Protein AF-A0A7W7I5Y5-F1 (afdb_monomer)

Foldseek 3Di:
DCVLVVVVVVVVVVQVVCCVVPVDRDVVSLVVLCVVLLVVQVVVCVVVVNVQLSVQLQVQLVVQLVVLVVVCVVCVVPHDNSNSSVSSSVRNVQSNVNDVSSVCVSCVVVVVVVVVVVVVVVVPD

Solvent-accessible surface area (backbone atoms only — not comparable to full-atom values): 6610 Å² total; per-residue (Å²): 129,60,67,66,55,54,53,46,51,55,50,49,53,53,48,50,56,45,36,76,72,64,77,53,65,57,65,68,58,55,51,50,49,45,53,53,50,50,50,52,42,46,52,50,17,62,76,68,73,37,64,64,42,38,50,38,8,52,51,31,12,50,52,38,19,49,54,40,42,52,47,26,70,78,37,60,91,80,39,56,78,48,55,20,54,50,35,18,49,48,15,39,57,29,16,61,72,32,68,70,47,37,53,48,66,67,46,47,62,58,55,52,50,51,53,53,52,52,57,56,57,71,74,72,117

Secondary structure (DSSP, 8-state):
-HHHHHHHHHHHHHHHHHHHHHS---HHHHHHHHHHHHHHHHHHHHHHT-HHHHHHHHHHHHHHHHHHHHHHHH-TTT--HHHHHHHHHHHHHHGGG-HHHHHHHHHHHHHHHHHHHHHHHHT--

Mean predicted aligned error: 9.69 Å

Sequence (125 aa):
MLLPLATYAAAGIWLAAIDLHVQRLPSKAIAAAAAGWGSLIAAAAVASGQPGLAATAGVSAVVLGLAQLALALLAPRQLGMGDVRLAALCGLLLGTHGWATVALGAALPWLLGGCVREFVLSHRV

pLDDT: mean 80.07, std 10.78, range [46.69, 94.0]

Organism: NCBI:txid1868

Radius of gyration: 15.95 Å; Cα contacts (8 Å, |Δi|>4): 107; chains: 1; bounding box: 32×29×53 Å

Structure (mmCIF, N/CA/C/O backbone):
data_AF-A0A7W7I5Y5-F1
#
_entry.id   AF-A0A7W7I5Y5-F1
#
loop_
_atom_site.group_PDB
_atom_site.id
_atom_site.type_symbol
_atom_site.label_atom_id
_atom_site.label_alt_id
_atom_site.label_comp_id
_atom_site.label_asym_id
_atom_site.label_entity_id
_atom_site.label_seq_id
_atom_site.pdbx_PDB_ins_code
_atom_site.Cartn_x
_atom_site.Cartn_y
_atom_site.Cartn_z
_atom_site.occupancy
_atom_site.B_iso_or_equiv
_atom_site.auth_seq_id
_atom_site.auth_comp_id
_atom_site.auth_asym_id
_atom_site.auth_atom_id
_atom_site.pdbx_PDB_model_num
ATOM 1 N N . MET A 1 1 ? 1.532 11.065 15.920 1.00 56.50 1 MET A N 1
ATOM 2 C CA . MET A 1 1 ? 1.234 10.368 14.646 1.00 56.50 1 MET A CA 1
ATOM 3 C C . MET A 1 1 ? 2.168 10.733 13.481 1.00 56.50 1 MET A C 1
ATOM 5 O O . MET A 1 1 ? 2.011 10.159 12.419 1.00 56.50 1 MET A O 1
ATOM 9 N N . LEU A 1 2 ? 3.177 11.609 13.647 1.00 61.62 2 LEU A N 1
ATOM 10 C CA . LEU A 1 2 ? 4.122 11.970 12.566 1.00 61.62 2 LEU A CA 1
ATOM 11 C C . LEU A 1 2 ? 5.320 11.008 12.428 1.00 61.62 2 LEU A C 1
ATOM 13 O O . LEU A 1 2 ? 5.905 10.892 11.357 1.00 61.62 2 LEU A O 1
ATOM 17 N N . LEU A 1 3 ? 5.653 10.278 13.497 1.00 62.56 3 LEU A N 1
ATOM 18 C CA . LEU A 1 3 ? 6.756 9.308 13.536 1.00 62.56 3 LEU A CA 1
ATOM 19 C C . LEU A 1 3 ? 6.654 8.179 12.476 1.00 62.56 3 LEU A C 1
ATOM 21 O O . LEU A 1 3 ? 7.660 7.882 11.829 1.00 62.56 3 LEU A O 1
ATOM 25 N N . PRO A 1 4 ? 5.471 7.574 12.230 1.00 65.62 4 PRO A N 1
ATOM 26 C CA . PRO A 1 4 ? 5.297 6.569 11.181 1.00 65.62 4 PRO A CA 1
ATOM 27 C C . PRO A 1 4 ? 5.475 7.159 9.777 1.00 65.62 4 PRO A C 1
ATOM 29 O O . PRO A 1 4 ? 6.077 6.532 8.918 1.00 65.62 4 PRO A O 1
ATOM 32 N N . LEU A 1 5 ? 5.006 8.390 9.549 1.00 68.81 5 LEU A N 1
ATOM 33 C CA . LEU A 1 5 ? 5.128 9.075 8.258 1.00 68.81 5 LEU A CA 1
ATOM 34 C C . LEU A 1 5 ? 6.579 9.447 7.934 1.00 68.81 5 LEU A C 1
ATOM 36 O O . LEU A 1 5 ? 7.025 9.272 6.803 1.00 68.81 5 LEU A O 1
ATOM 40 N N . ALA A 1 6 ? 7.330 9.925 8.926 1.00 71.62 6 ALA A N 1
ATOM 41 C CA . ALA A 1 6 ? 8.735 10.281 8.745 1.00 71.62 6 ALA A CA 1
ATOM 42 C C . ALA A 1 6 ? 9.599 9.047 8.434 1.00 71.62 6 ALA A C 1
ATOM 44 O O . ALA A 1 6 ? 10.429 9.068 7.526 1.00 71.62 6 ALA A O 1
ATOM 45 N N . THR A 1 7 ? 9.362 7.947 9.151 1.00 71.06 7 THR A N 1
ATOM 46 C CA . THR A 1 7 ? 10.058 6.674 8.909 1.00 71.06 7 THR A CA 1
ATOM 47 C C . THR A 1 7 ? 9.632 6.029 7.590 1.00 71.06 7 THR A C 1
ATOM 49 O O . THR A 1 7 ? 10.482 5.472 6.897 1.00 71.06 7 THR A O 1
ATOM 52 N N . TYR A 1 8 ? 8.366 6.181 7.185 1.00 73.50 8 TYR A N 1
ATOM 53 C CA . TYR A 1 8 ? 7.880 5.808 5.855 1.00 73.50 8 TYR A CA 1
ATOM 54 C C . TYR A 1 8 ? 8.609 6.555 4.741 1.00 73.50 8 TYR A C 1
ATOM 56 O O . TYR A 1 8 ? 9.118 5.931 3.814 1.00 73.50 8 TYR A O 1
ATOM 64 N N . ALA A 1 9 ? 8.691 7.883 4.840 1.00 76.00 9 ALA A N 1
ATOM 65 C CA . ALA A 1 9 ? 9.351 8.712 3.838 1.00 76.00 9 ALA A CA 1
ATOM 66 C C . ALA A 1 9 ? 10.842 8.365 3.720 1.00 76.00 9 ALA A C 1
ATOM 68 O O . ALA A 1 9 ? 11.343 8.176 2.613 1.00 76.00 9 ALA A O 1
ATOM 69 N N . ALA A 1 10 ? 11.535 8.198 4.850 1.00 72.19 10 ALA A N 1
ATOM 70 C CA . ALA A 1 10 ? 12.942 7.804 4.862 1.00 72.19 10 ALA A CA 1
ATOM 71 C C . ALA A 1 10 ? 13.158 6.411 4.243 1.00 72.19 10 ALA A C 1
ATOM 73 O O . ALA A 1 10 ? 14.034 6.241 3.394 1.00 72.19 10 ALA A O 1
ATOM 74 N N . ALA A 1 11 ? 12.328 5.430 4.611 1.00 72.12 11 ALA A N 1
ATOM 75 C CA . ALA A 1 11 ? 12.383 4.088 4.036 1.00 72.12 11 ALA A CA 1
ATOM 76 C C . ALA A 1 11 ? 12.049 4.093 2.537 1.00 72.12 11 ALA A C 1
ATOM 78 O O . ALA A 1 11 ? 12.705 3.396 1.770 1.00 72.12 11 ALA A O 1
ATOM 79 N N . GLY A 1 12 ? 11.075 4.903 2.115 1.00 69.19 12 GLY A N 1
ATOM 80 C CA . GLY A 1 12 ? 10.677 5.072 0.720 1.00 69.19 12 GLY A CA 1
ATOM 81 C C . GLY A 1 12 ? 11.783 5.677 -0.143 1.00 69.19 12 GLY A C 1
ATOM 82 O O . GLY A 1 12 ? 12.041 5.166 -1.227 1.00 69.19 12 GLY A O 1
ATOM 83 N N . ILE A 1 13 ? 12.493 6.697 0.353 1.00 73.94 13 ILE A N 1
ATOM 84 C CA . ILE A 1 13 ? 13.655 7.286 -0.338 1.00 73.94 13 ILE A CA 1
ATOM 85 C C . ILE A 1 13 ? 14.771 6.247 -0.491 1.00 73.94 13 ILE A C 1
ATOM 87 O O . ILE A 1 13 ? 15.359 6.112 -1.564 1.00 73.94 13 ILE A O 1
ATOM 91 N N . TRP A 1 14 ? 15.042 5.480 0.565 1.00 71.56 14 TRP A N 1
ATOM 92 C CA . TRP A 1 14 ? 16.081 4.451 0.548 1.00 71.56 14 TRP A CA 1
ATOM 93 C C . TRP A 1 14 ? 15.727 3.286 -0.392 1.00 71.56 14 TRP A C 1
ATOM 95 O O . TRP A 1 14 ? 16.566 2.820 -1.163 1.00 71.56 14 TRP A O 1
ATOM 105 N N . LEU A 1 15 ? 14.459 2.864 -0.390 1.00 60.41 15 LEU A N 1
ATOM 106 C CA . LEU A 1 15 ? 13.918 1.878 -1.325 1.00 60.41 15 LEU A CA 1
ATOM 107 C C . LEU A 1 15 ? 13.957 2.383 -2.765 1.00 60.41 15 LEU A C 1
ATOM 109 O O . LEU A 1 15 ? 14.358 1.615 -3.626 1.00 60.41 15 LEU A O 1
ATOM 113 N N . ALA A 1 16 ? 13.620 3.647 -3.027 1.00 64.12 16 ALA A N 1
ATOM 114 C CA . ALA A 1 16 ? 13.700 4.236 -4.363 1.00 64.12 16 ALA A CA 1
ATOM 115 C C . ALA A 1 16 ? 15.145 4.279 -4.885 1.00 64.12 16 ALA A C 1
ATOM 117 O O . ALA A 1 16 ? 15.389 3.972 -6.049 1.00 64.12 16 ALA A O 1
ATOM 118 N N . ALA A 1 17 ? 16.117 4.590 -4.021 1.00 63.88 17 ALA A N 1
ATOM 119 C CA . ALA A 1 17 ? 17.534 4.553 -4.381 1.00 63.88 17 ALA A CA 1
ATOM 120 C C . ALA A 1 17 ? 18.004 3.132 -4.745 1.00 63.88 17 ALA A C 1
ATOM 122 O O . ALA A 1 17 ? 18.739 2.956 -5.717 1.00 63.88 17 ALA A O 1
ATOM 123 N N . ILE A 1 18 ? 17.549 2.116 -4.004 1.00 58.56 18 ILE A N 1
ATOM 124 C CA . ILE A 1 18 ? 17.826 0.703 -4.310 1.00 58.56 18 ILE A CA 1
ATOM 125 C C . ILE A 1 18 ? 17.095 0.248 -5.566 1.00 58.56 18 ILE A C 1
ATOM 127 O O . ILE A 1 18 ? 17.662 -0.491 -6.366 1.00 58.56 18 ILE A O 1
ATOM 131 N N . ASP A 1 19 ? 15.853 0.673 -5.749 1.00 60.25 19 ASP A N 1
ATOM 132 C CA . ASP A 1 19 ? 15.034 0.291 -6.892 1.00 60.25 19 ASP A CA 1
ATOM 133 C C . ASP A 1 19 ? 15.628 0.839 -8.197 1.00 60.25 19 ASP A C 1
ATOM 135 O O . ASP A 1 19 ? 15.764 0.104 -9.177 1.00 60.25 19 ASP A O 1
ATOM 139 N N . LEU A 1 20 ? 16.138 2.077 -8.158 1.00 52.84 20 LEU A N 1
ATOM 140 C CA . LEU A 1 20 ? 16.914 2.687 -9.241 1.00 52.84 20 LEU A CA 1
ATOM 141 C C . LEU A 1 20 ? 18.239 1.959 -9.522 1.00 52.84 20 LEU A C 1
ATOM 143 O O . LEU A 1 20 ? 18.671 1.923 -10.671 1.00 52.84 20 LEU A O 1
ATOM 147 N N . HIS A 1 21 ? 18.885 1.381 -8.503 1.00 48.06 21 HIS A N 1
ATOM 148 C CA . HIS A 1 21 ? 20.178 0.699 -8.656 1.00 48.06 21 HIS A CA 1
ATOM 149 C C . HIS A 1 21 ? 20.070 -0.780 -9.045 1.00 48.06 21 HIS A C 1
ATOM 151 O O . HIS A 1 21 ? 20.957 -1.303 -9.716 1.00 48.06 21 HIS A O 1
ATOM 157 N N . VAL A 1 22 ? 19.031 -1.481 -8.586 1.00 52.41 22 VAL A N 1
ATOM 158 C CA . VAL A 1 22 ? 18.972 -2.953 -8.614 1.00 52.41 22 VAL A CA 1
ATOM 159 C C . VAL A 1 22 ? 17.766 -3.469 -9.408 1.00 52.41 22 VAL A C 1
ATOM 161 O O . VAL A 1 22 ? 17.742 -4.651 -9.754 1.00 52.41 22 VAL A O 1
ATOM 164 N N . GLN A 1 23 ? 16.772 -2.620 -9.721 1.00 46.69 23 GLN A N 1
ATOM 165 C CA . GLN A 1 23 ? 15.529 -3.000 -10.425 1.00 46.69 23 GLN A CA 1
ATOM 166 C C . GLN A 1 23 ? 14.841 -4.236 -9.803 1.00 46.69 23 GLN A C 1
ATOM 168 O O . GLN A 1 23 ? 14.185 -5.036 -10.474 1.00 46.69 23 GLN A O 1
ATOM 173 N N . ARG A 1 24 ? 15.049 -4.455 -8.500 1.00 52.72 24 ARG A N 1
ATOM 174 C CA . ARG A 1 24 ? 14.527 -5.592 -7.741 1.00 52.72 24 ARG A CA 1
ATOM 175 C C . ARG A 1 24 ? 14.138 -5.099 -6.364 1.00 52.72 24 ARG A C 1
ATOM 177 O O . ARG A 1 24 ? 14.983 -5.033 -5.477 1.00 52.72 24 ARG A O 1
ATOM 184 N N . LEU A 1 25 ? 12.853 -4.826 -6.168 1.00 52.03 25 LEU A N 1
ATOM 185 C CA . LEU A 1 25 ? 12.286 -4.573 -4.846 1.00 52.03 25 LEU A CA 1
ATOM 186 C C . LEU A 1 25 ? 12.567 -5.782 -3.923 1.00 52.03 25 LEU A C 1
ATOM 188 O O . LEU A 1 25 ? 11.999 -6.866 -4.134 1.00 52.03 25 LEU A O 1
ATOM 192 N N . PRO A 1 26 ? 13.453 -5.656 -2.912 1.00 62.34 26 PRO A N 1
ATOM 193 C CA . PRO A 1 26 ? 13.861 -6.786 -2.091 1.00 62.34 26 PRO A CA 1
ATOM 194 C C . PRO A 1 26 ? 12.686 -7.213 -1.212 1.00 62.34 26 PRO A C 1
ATOM 196 O O . PRO A 1 26 ? 12.320 -6.542 -0.249 1.00 62.34 26 PRO A O 1
ATOM 199 N N . SER A 1 27 ? 12.090 -8.366 -1.527 1.00 68.25 27 SER A N 1
ATOM 200 C CA . SER A 1 27 ? 10.861 -8.848 -0.876 1.00 68.25 27 SER A CA 1
ATOM 201 C C . SER A 1 27 ? 10.995 -8.982 0.647 1.00 68.25 27 SER A C 1
ATOM 203 O O . SER A 1 27 ? 10.014 -8.817 1.366 1.00 68.25 27 SER A O 1
ATOM 205 N N . LYS A 1 28 ? 12.218 -9.213 1.145 1.00 70.62 28 LYS A N 1
ATOM 206 C CA . LYS A 1 28 ? 12.531 -9.253 2.580 1.00 70.62 28 LYS A CA 1
ATOM 207 C C . LYS A 1 28 ? 12.331 -7.897 3.267 1.00 70.62 28 LYS A C 1
ATOM 209 O O . LYS A 1 28 ? 11.837 -7.870 4.386 1.00 70.62 28 LYS A O 1
ATOM 214 N N . ALA A 1 29 ? 12.667 -6.789 2.603 1.00 72.19 29 ALA A N 1
ATOM 215 C CA . ALA A 1 29 ? 12.488 -5.448 3.159 1.00 72.19 29 ALA A CA 1
ATOM 216 C C . ALA A 1 29 ? 11.003 -5.076 3.245 1.00 72.19 29 ALA A C 1
ATOM 218 O O . ALA A 1 29 ? 10.561 -4.561 4.265 1.00 72.19 29 ALA A O 1
ATOM 219 N N . ILE A 1 30 ? 10.216 -5.417 2.216 1.00 74.94 30 ILE A N 1
ATOM 220 C CA . ILE A 1 30 ? 8.762 -5.201 2.231 1.00 74.94 30 ILE A CA 1
ATOM 221 C C . ILE A 1 30 ? 8.104 -6.033 3.334 1.00 74.94 30 ILE A C 1
ATOM 223 O O . ILE A 1 30 ? 7.258 -5.526 4.062 1.00 74.94 30 ILE A O 1
ATOM 227 N N . ALA A 1 31 ? 8.516 -7.295 3.493 1.00 72.94 31 ALA A N 1
ATOM 228 C CA . ALA A 1 31 ? 8.012 -8.153 4.561 1.00 72.94 31 ALA A CA 1
ATOM 229 C C . ALA A 1 31 ? 8.379 -7.612 5.954 1.00 72.94 31 ALA A C 1
ATOM 231 O O . ALA A 1 31 ? 7.525 -7.575 6.838 1.00 72.94 31 ALA A O 1
ATOM 232 N N . ALA A 1 32 ? 9.617 -7.141 6.142 1.00 76.81 32 ALA A N 1
ATOM 233 C CA . ALA A 1 32 ? 10.053 -6.525 7.393 1.00 76.81 32 ALA A CA 1
ATOM 234 C C . ALA A 1 32 ? 9.276 -5.233 7.703 1.00 76.81 32 ALA A C 1
ATOM 236 O O . ALA A 1 32 ? 8.831 -5.043 8.834 1.00 76.81 32 ALA A O 1
ATOM 237 N N . ALA A 1 33 ? 9.051 -4.378 6.700 1.00 80.19 33 ALA A N 1
ATOM 238 C CA . ALA A 1 33 ? 8.250 -3.165 6.845 1.00 80.19 33 ALA A CA 1
ATOM 239 C C . ALA A 1 33 ? 6.782 -3.485 7.170 1.00 80.19 33 ALA A C 1
ATOM 241 O O . ALA A 1 33 ? 6.216 -2.891 8.084 1.00 80.19 33 ALA A O 1
ATOM 242 N N . ALA A 1 34 ? 6.186 -4.468 6.489 1.00 78.31 34 ALA A N 1
ATOM 243 C CA . ALA A 1 34 ? 4.822 -4.917 6.760 1.00 78.31 34 ALA A CA 1
ATOM 244 C C . ALA A 1 34 ? 4.676 -5.450 8.192 1.00 78.31 34 ALA A C 1
ATOM 246 O O . ALA A 1 34 ? 3.713 -5.109 8.877 1.00 78.31 34 ALA A O 1
ATOM 247 N N . ALA A 1 35 ? 5.647 -6.235 8.671 1.00 79.81 35 ALA A N 1
ATOM 248 C CA . ALA A 1 35 ? 5.660 -6.728 10.045 1.00 79.81 35 ALA A CA 1
ATOM 249 C C . ALA A 1 35 ? 5.817 -5.585 11.065 1.00 79.81 35 ALA A C 1
ATOM 251 O O . ALA A 1 35 ? 5.075 -5.526 12.048 1.00 79.81 35 ALA A O 1
ATOM 252 N N . GLY A 1 36 ? 6.742 -4.651 10.824 1.00 84.50 36 GLY A N 1
ATOM 253 C CA . GLY A 1 36 ? 6.981 -3.504 11.702 1.00 84.50 36 GLY A CA 1
ATOM 254 C C . GLY A 1 36 ? 5.786 -2.551 11.782 1.00 84.50 36 GLY A C 1
ATOM 255 O O . GLY A 1 36 ? 5.355 -2.175 12.869 1.00 84.50 36 GLY A O 1
ATOM 256 N N . TRP A 1 37 ? 5.192 -2.184 10.649 1.00 83.62 37 TRP A N 1
ATOM 257 C CA . TRP A 1 37 ? 4.031 -1.290 10.646 1.00 83.62 37 TRP A CA 1
ATOM 258 C C . TRP A 1 37 ? 2.760 -1.997 11.090 1.00 83.62 37 TRP A C 1
ATOM 260 O O . TRP A 1 37 ? 1.992 -1.413 11.846 1.00 83.62 37 TRP A O 1
ATOM 270 N N . GLY A 1 38 ? 2.560 -3.258 10.705 1.00 82.00 38 GLY A N 1
ATOM 271 C CA . GLY A 1 38 ? 1.430 -4.055 11.176 1.00 82.00 38 GLY A CA 1
ATOM 272 C C . GLY A 1 38 ? 1.421 -4.195 12.698 1.00 82.00 38 GLY A C 1
ATOM 273 O O . GLY A 1 38 ? 0.384 -3.989 13.324 1.00 82.00 38 GLY A O 1
ATOM 274 N N . SER A 1 39 ? 2.581 -4.456 13.310 1.00 84.38 39 SER A N 1
ATOM 275 C CA . SER A 1 39 ? 2.710 -4.526 14.772 1.00 84.38 39 SER A CA 1
ATOM 276 C C . SER A 1 39 ? 2.475 -3.176 15.453 1.00 84.38 39 SER A C 1
ATOM 278 O O . SER A 1 39 ? 1.742 -3.119 16.439 1.00 84.38 39 SER A O 1
ATOM 280 N N . LEU A 1 40 ? 3.004 -2.078 14.905 1.00 84.88 40 LEU A N 1
ATOM 281 C CA . LEU A 1 40 ? 2.733 -0.728 15.415 1.00 84.88 40 LEU A CA 1
ATOM 282 C C . LEU A 1 40 ? 1.249 -0.349 15.318 1.00 84.88 40 LEU A C 1
ATOM 284 O O . LEU A 1 40 ? 0.702 0.230 16.254 1.00 84.88 40 LEU A O 1
ATOM 288 N N . ILE A 1 41 ? 0.585 -0.688 14.212 1.00 85.56 41 ILE A N 1
ATOM 289 C CA . ILE A 1 41 ? -0.840 -0.409 13.998 1.00 85.56 41 ILE A CA 1
ATOM 290 C C . ILE A 1 41 ? -1.701 -1.257 14.933 1.00 85.56 41 ILE A C 1
ATOM 292 O O . ILE A 1 41 ? -2.651 -0.741 15.520 1.00 85.56 41 ILE A O 1
ATOM 296 N N . ALA A 1 42 ? -1.348 -2.529 15.132 1.00 83.56 42 ALA A N 1
ATOM 297 C CA . ALA A 1 42 ? -2.018 -3.390 16.100 1.00 83.56 42 ALA A CA 1
ATOM 298 C C . ALA A 1 42 ? -1.865 -2.845 17.529 1.00 83.56 42 ALA A C 1
ATOM 300 O O . ALA A 1 42 ? -2.856 -2.716 18.247 1.00 83.56 42 ALA A O 1
ATOM 301 N N . ALA A 1 43 ? -0.651 -2.442 17.919 1.00 84.44 43 ALA A N 1
ATOM 302 C CA . ALA A 1 43 ? -0.400 -1.817 19.214 1.00 84.44 43 ALA A CA 1
ATOM 303 C C . ALA A 1 43 ? -1.203 -0.516 19.384 1.00 84.44 43 ALA A C 1
ATOM 305 O O . ALA A 1 43 ? -1.817 -0.301 20.428 1.00 84.44 43 ALA A O 1
ATOM 306 N N . ALA A 1 44 ? -1.269 0.321 18.345 1.00 83.38 44 ALA A N 1
ATOM 307 C CA . ALA A 1 44 ? -2.061 1.546 18.354 1.00 83.38 44 ALA A CA 1
ATOM 308 C C . ALA A 1 44 ? -3.571 1.271 18.466 1.00 83.38 44 ALA A C 1
ATOM 310 O O . ALA A 1 44 ? -4.264 1.981 19.195 1.00 83.38 44 ALA A O 1
ATOM 311 N N . ALA A 1 45 ? -4.088 0.238 17.797 1.00 85.44 45 ALA A N 1
ATOM 312 C CA . ALA A 1 45 ? -5.496 -0.152 17.873 1.00 85.44 45 ALA A CA 1
ATOM 313 C C . ALA A 1 45 ? -5.880 -0.635 19.282 1.00 85.44 45 ALA A C 1
ATOM 315 O O . ALA A 1 45 ? -6.936 -0.260 19.790 1.00 85.44 45 ALA A O 1
ATOM 316 N N . VAL A 1 46 ? -4.998 -1.398 19.939 1.00 86.31 46 VAL A N 1
ATOM 317 C CA . VAL A 1 46 ? -5.181 -1.830 21.336 1.00 86.31 46 VAL A CA 1
ATOM 318 C C . VAL A 1 46 ? -5.126 -0.632 22.284 1.00 86.31 46 VAL A C 1
ATOM 320 O O . VAL A 1 46 ? -6.021 -0.466 23.107 1.00 86.31 46 VAL A O 1
ATOM 323 N N . ALA A 1 47 ? -4.127 0.243 22.136 1.00 87.50 47 ALA A N 1
ATOM 324 C CA . ALA A 1 47 ? -3.957 1.415 22.999 1.00 87.50 47 ALA A CA 1
ATOM 325 C C . ALA A 1 47 ? -5.099 2.441 22.872 1.00 87.50 47 ALA A C 1
ATOM 327 O O . ALA A 1 47 ? -5.420 3.129 23.836 1.00 87.50 47 ALA A O 1
ATOM 328 N N . SER A 1 48 ? -5.712 2.549 21.691 1.00 83.44 48 SER A N 1
ATOM 329 C CA . SER A 1 48 ? -6.829 3.466 21.420 1.00 83.44 48 SER A CA 1
ATOM 330 C C . SER A 1 48 ? -8.213 2.846 21.638 1.00 83.44 48 SER A C 1
ATOM 332 O O . SER A 1 48 ? -9.211 3.555 21.509 1.00 83.44 48 SER A O 1
ATOM 334 N N . GLY A 1 49 ? -8.293 1.542 21.933 1.00 83.38 49 GLY A N 1
ATOM 335 C CA . GLY A 1 49 ? -9.558 0.814 22.078 1.00 83.38 49 GLY A CA 1
ATOM 336 C C . GLY A 1 49 ? -10.381 0.718 20.786 1.00 83.38 49 GLY A C 1
ATOM 337 O O . GLY A 1 49 ? -11.580 0.455 20.844 1.00 83.38 49 GLY A O 1
ATOM 338 N N . GLN A 1 50 ? -9.769 0.948 19.620 1.00 81.81 50 GLN A N 1
ATOM 339 C CA . GLN A 1 50 ? -10.450 1.021 18.324 1.00 81.81 50 GLN A CA 1
ATOM 340 C C . GLN A 1 50 ? -9.993 -0.115 17.397 1.00 81.81 50 GLN A C 1
ATOM 342 O O . GLN A 1 50 ? -9.146 0.092 16.521 1.00 81.81 50 GLN A O 1
ATOM 347 N N . PRO A 1 51 ? -10.575 -1.324 17.517 1.00 78.50 51 PRO A N 1
ATOM 348 C CA . PRO A 1 51 ? -10.199 -2.459 16.669 1.00 78.50 51 PRO A CA 1
ATOM 349 C C . PRO A 1 51 ? -10.478 -2.202 15.178 1.00 78.50 51 PRO A C 1
ATOM 351 O O . PRO A 1 51 ? -9.796 -2.750 14.311 1.00 78.50 51 PRO A O 1
ATOM 354 N N . GLY A 1 52 ? -11.431 -1.313 14.869 1.00 84.00 52 GLY A N 1
ATOM 355 C CA . GLY A 1 52 ? -11.764 -0.908 13.502 1.00 84.00 52 GLY A CA 1
ATOM 356 C C . GLY A 1 52 ? -10.594 -0.287 12.730 1.00 84.00 52 GLY A C 1
ATOM 357 O O . GLY A 1 52 ? -10.551 -0.403 11.506 1.00 84.00 52 GLY A O 1
ATOM 358 N N . LEU A 1 53 ? -9.612 0.305 13.416 1.00 83.88 53 LEU A N 1
ATOM 359 C CA . LEU A 1 53 ? -8.434 0.903 12.781 1.00 83.88 53 LEU A CA 1
ATOM 360 C C . LEU A 1 53 ? -7.520 -0.172 12.178 1.00 83.88 53 LEU A C 1
ATOM 362 O O . LEU A 1 53 ? -7.152 -0.085 11.007 1.00 83.88 53 LEU A O 1
ATOM 366 N N . ALA A 1 54 ? -7.214 -1.223 12.944 1.00 84.69 54 ALA A N 1
ATOM 367 C CA . ALA A 1 54 ? -6.426 -2.355 12.455 1.00 84.69 54 ALA A CA 1
ATOM 368 C C . ALA A 1 54 ? -7.172 -3.132 11.359 1.00 84.69 54 ALA A C 1
ATOM 370 O O . ALA A 1 54 ? -6.563 -3.536 10.367 1.00 84.69 54 ALA A O 1
ATOM 371 N N . ALA A 1 55 ? -8.495 -3.283 11.496 1.00 88.25 55 ALA A N 1
ATOM 372 C CA . ALA A 1 55 ? -9.325 -3.906 10.470 1.00 88.25 55 ALA A CA 1
ATOM 373 C C . ALA A 1 55 ? -9.294 -3.107 9.156 1.00 88.25 55 ALA A C 1
ATOM 375 O O . ALA A 1 55 ? -9.022 -3.674 8.101 1.00 88.25 55 ALA A O 1
ATOM 376 N N . THR A 1 56 ? -9.496 -1.788 9.212 1.00 89.69 56 THR A N 1
ATOM 377 C CA . THR A 1 56 ? -9.487 -0.933 8.013 1.00 89.69 56 THR A CA 1
ATOM 378 C C . THR A 1 56 ? -8.108 -0.924 7.356 1.00 89.69 56 THR A C 1
ATOM 380 O O . THR A 1 56 ? -8.025 -1.067 6.138 1.00 89.69 56 THR A O 1
ATOM 383 N N . ALA A 1 57 ? -7.026 -0.855 8.137 1.00 87.56 57 ALA A N 1
ATOM 384 C CA . ALA A 1 57 ? -5.653 -0.987 7.643 1.00 87.56 57 ALA A CA 1
ATOM 385 C C . ALA A 1 57 ? -5.423 -2.316 6.903 1.00 87.56 57 ALA A C 1
ATOM 387 O O . ALA A 1 57 ? -4.939 -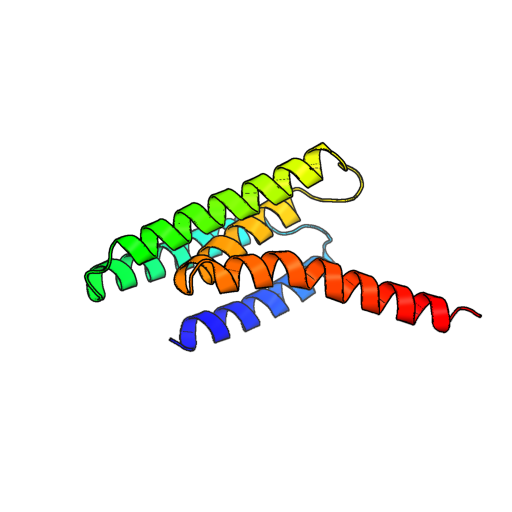2.325 5.770 1.00 87.56 57 ALA A O 1
ATOM 388 N N . GLY A 1 58 ? -5.830 -3.435 7.508 1.00 89.00 58 GLY A N 1
ATOM 389 C CA . GLY A 1 58 ? -5.700 -4.761 6.904 1.00 89.00 58 GLY A CA 1
ATOM 390 C C . GLY A 1 58 ? -6.517 -4.914 5.619 1.00 89.00 58 GLY A C 1
ATOM 391 O O . GLY A 1 58 ? -5.988 -5.356 4.600 1.00 89.00 58 GLY A O 1
ATOM 392 N N . VAL A 1 59 ? -7.785 -4.494 5.630 1.00 92.88 59 VAL A N 1
ATOM 393 C CA . VAL A 1 59 ? -8.658 -4.565 4.446 1.00 92.88 59 VAL A CA 1
ATOM 394 C C . VAL A 1 59 ? -8.117 -3.680 3.322 1.00 92.88 59 VAL A C 1
ATOM 396 O O . VAL A 1 59 ? -8.064 -4.116 2.175 1.00 92.88 59 VAL A O 1
ATOM 399 N N . SER A 1 60 ? -7.645 -2.474 3.636 1.00 91.88 60 SER A N 1
ATOM 400 C CA . SER A 1 60 ? -7.061 -1.556 2.648 1.00 91.88 60 SER A CA 1
ATOM 401 C C . SER A 1 60 ? -5.806 -2.138 1.992 1.00 91.88 60 SER A C 1
ATOM 403 O O . SER A 1 60 ? -5.637 -2.022 0.777 1.00 91.88 60 SER A O 1
ATOM 405 N N . ALA A 1 61 ? -4.950 -2.808 2.773 1.00 89.88 61 ALA A N 1
ATOM 406 C CA . ALA A 1 61 ? -3.778 -3.516 2.260 1.00 89.88 61 ALA A CA 1
ATOM 407 C C . ALA A 1 61 ? -4.166 -4.619 1.266 1.00 89.88 61 ALA A C 1
ATOM 409 O O . ALA A 1 61 ? -3.584 -4.718 0.185 1.00 89.88 61 ALA A O 1
A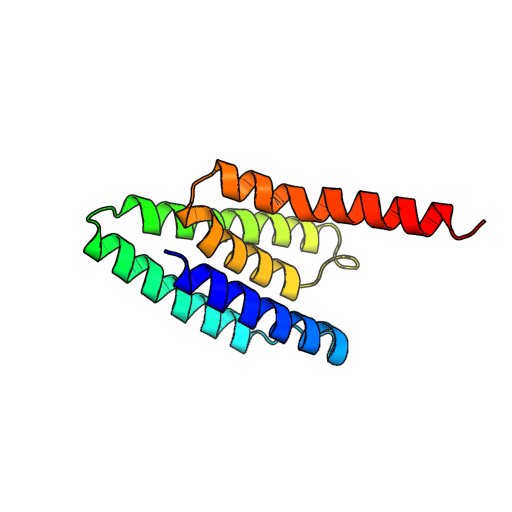TOM 410 N N . VAL A 1 62 ? -5.180 -5.419 1.605 1.00 92.56 62 VAL A N 1
ATOM 411 C CA . VAL A 1 62 ? -5.679 -6.486 0.727 1.00 92.56 62 VAL A CA 1
ATOM 412 C C . VAL A 1 62 ? -6.291 -5.907 -0.545 1.00 92.56 62 VAL A C 1
ATOM 414 O O . VAL A 1 62 ? -5.956 -6.366 -1.634 1.00 92.56 62 VAL A O 1
ATOM 417 N N . VAL A 1 63 ? -7.140 -4.883 -0.435 1.00 94.00 63 VAL A N 1
ATOM 418 C CA . VAL A 1 63 ? -7.810 -4.264 -1.588 1.00 94.00 63 VAL A CA 1
ATOM 419 C C . VAL A 1 63 ? -6.795 -3.690 -2.576 1.00 94.00 63 VAL A C 1
ATOM 421 O O . VAL A 1 63 ? -6.859 -4.012 -3.762 1.00 94.00 63 VAL A O 1
ATOM 424 N N . LEU A 1 64 ? -5.826 -2.894 -2.109 1.00 89.75 64 LEU A N 1
ATOM 425 C CA . LEU A 1 64 ? -4.814 -2.315 -2.998 1.00 89.75 64 LEU A CA 1
ATOM 426 C C . LEU A 1 64 ? -3.846 -3.365 -3.548 1.00 89.75 64 LEU A C 1
ATOM 428 O O . LEU A 1 64 ? -3.485 -3.299 -4.723 1.00 89.75 64 LEU A O 1
ATOM 432 N N . GLY A 1 65 ? -3.470 -4.359 -2.741 1.00 88.62 65 GLY A N 1
ATOM 433 C CA . GLY A 1 65 ? -2.660 -5.482 -3.203 1.00 88.62 65 GLY A CA 1
ATOM 434 C C . GLY A 1 65 ? -3.354 -6.277 -4.311 1.00 88.62 65 GLY A C 1
ATOM 435 O O . GLY A 1 65 ? -2.756 -6.525 -5.353 1.00 88.62 65 GLY A O 1
ATOM 436 N N . LEU A 1 66 ? -4.629 -6.634 -4.132 1.00 90.50 66 LEU A N 1
ATOM 437 C CA . LEU A 1 66 ? -5.396 -7.385 -5.130 1.00 90.50 66 LEU A CA 1
ATOM 438 C C . LEU A 1 66 ? -5.664 -6.573 -6.397 1.00 90.50 66 LEU A C 1
ATOM 440 O O . LEU A 1 66 ? -5.551 -7.121 -7.491 1.00 90.50 66 LEU A O 1
ATOM 444 N N . ALA A 1 67 ? -5.969 -5.280 -6.273 1.00 89.94 67 ALA A N 1
ATOM 445 C CA . ALA A 1 67 ? -6.139 -4.405 -7.430 1.00 89.94 67 ALA A CA 1
ATOM 446 C C . ALA A 1 67 ? -4.858 -4.357 -8.277 1.00 89.94 67 ALA A C 1
ATOM 448 O O . ALA A 1 67 ? -4.899 -4.530 -9.495 1.00 89.94 67 ALA A O 1
ATOM 449 N N . GLN A 1 68 ? -3.706 -4.204 -7.621 1.00 87.06 68 GLN A N 1
ATOM 450 C CA . GLN A 1 68 ? -2.421 -4.157 -8.303 1.00 87.06 68 GLN A CA 1
ATOM 451 C C . GLN A 1 68 ? -2.004 -5.531 -8.854 1.00 87.06 68 GLN A C 1
ATOM 453 O O . GLN A 1 68 ? -1.417 -5.617 -9.930 1.00 87.06 68 GLN A O 1
ATOM 458 N N . LEU A 1 69 ? -2.358 -6.623 -8.167 1.00 87.69 69 LEU A N 1
ATOM 459 C CA . LEU A 1 69 ? -2.167 -7.983 -8.672 1.00 87.69 69 LEU A CA 1
ATOM 460 C C . LEU A 1 69 ? -3.000 -8.232 -9.932 1.00 87.69 69 LEU A C 1
ATOM 462 O O . LEU A 1 69 ? -2.482 -8.784 -10.897 1.00 87.69 69 LEU A O 1
ATOM 466 N N . ALA A 1 70 ? -4.263 -7.804 -9.950 1.00 90.81 70 ALA A N 1
ATOM 467 C CA . ALA A 1 70 ? -5.116 -7.918 -11.127 1.00 90.81 70 ALA A CA 1
ATOM 468 C C . ALA A 1 70 ? -4.503 -7.175 -12.323 1.00 90.81 70 ALA A C 1
ATOM 470 O O . ALA A 1 70 ? -4.425 -7.733 -13.416 1.00 90.81 70 ALA A O 1
ATOM 471 N N . LEU A 1 71 ? -3.978 -5.965 -12.106 1.00 86.81 71 LEU A N 1
ATOM 472 C CA . LEU A 1 71 ? -3.258 -5.218 -13.139 1.00 86.81 71 LEU A CA 1
ATOM 473 C C . LEU A 1 71 ? -1.981 -5.931 -13.597 1.00 86.81 71 LEU A C 1
ATOM 475 O O . LEU A 1 71 ? -1.735 -6.011 -14.798 1.00 86.81 71 LEU A O 1
ATOM 479 N N . ALA A 1 72 ? -1.207 -6.507 -12.676 1.00 85.25 72 ALA A N 1
ATOM 480 C CA . ALA A 1 72 ? -0.021 -7.290 -13.018 1.00 85.25 72 ALA A CA 1
ATOM 481 C C . ALA A 1 72 ? -0.359 -8.550 -13.835 1.00 85.25 72 ALA A C 1
ATOM 483 O O . ALA A 1 72 ? 0.410 -8.938 -14.709 1.00 85.25 72 ALA A O 1
ATOM 484 N N . LEU A 1 73 ? -1.513 -9.178 -13.596 1.00 86.69 73 LEU A N 1
ATOM 485 C CA . LEU A 1 73 ? -1.971 -10.333 -14.374 1.00 86.69 73 LEU A CA 1
ATOM 486 C C . LEU A 1 73 ? -2.504 -9.937 -15.757 1.00 86.69 73 LEU A C 1
ATOM 488 O O . LEU A 1 73 ? -2.276 -10.657 -16.727 1.00 86.69 73 LEU A O 1
ATOM 492 N N . LEU A 1 74 ? -3.188 -8.795 -15.861 1.00 89.56 74 LEU A N 1
ATOM 493 C CA . LEU A 1 74 ? -3.715 -8.277 -17.128 1.00 89.56 74 LEU A CA 1
ATOM 494 C C . LEU A 1 74 ? -2.618 -7.667 -18.015 1.00 89.56 74 LEU A C 1
ATOM 496 O O . LEU A 1 74 ? -2.698 -7.739 -19.240 1.00 89.56 74 LEU A O 1
ATOM 500 N N . ALA A 1 75 ? -1.585 -7.080 -17.409 1.00 84.81 75 ALA A N 1
ATOM 501 C CA . ALA A 1 75 ? -0.487 -6.401 -18.090 1.00 84.81 75 ALA A CA 1
ATOM 502 C C . ALA A 1 75 ? 0.890 -6.833 -17.535 1.00 84.81 75 ALA A C 1
ATOM 504 O O . ALA A 1 75 ? 1.651 -6.002 -17.031 1.00 84.81 75 ALA A O 1
ATOM 505 N N . PRO A 1 76 ? 1.281 -8.113 -17.689 1.00 76.38 76 PRO A N 1
ATOM 506 C CA . PRO A 1 76 ? 2.467 -8.691 -17.041 1.00 76.38 76 PRO A CA 1
ATOM 507 C C . PRO A 1 76 ? 3.802 -8.099 -17.506 1.00 76.38 76 PRO A C 1
ATOM 509 O O . PRO A 1 76 ? 4.821 -8.263 -16.844 1.00 76.38 76 PRO A O 1
ATOM 512 N N . ARG A 1 77 ? 3.819 -7.403 -18.649 1.00 76.69 77 ARG A N 1
ATOM 513 C CA . ARG A 1 77 ? 5.005 -6.687 -19.148 1.00 76.69 77 ARG A CA 1
ATOM 514 C C . ARG A 1 77 ? 5.160 -5.281 -18.566 1.00 76.69 77 ARG A C 1
ATOM 516 O O . ARG A 1 77 ? 6.205 -4.676 -18.769 1.00 76.69 77 ARG A O 1
ATOM 523 N N . GLN A 1 78 ? 4.120 -4.753 -17.922 1.00 76.06 78 GLN A N 1
ATOM 524 C CA . GLN A 1 78 ? 4.071 -3.372 -17.439 1.00 76.06 78 GLN A CA 1
ATOM 525 C C . GLN A 1 78 ? 4.232 -3.268 -15.923 1.00 76.06 78 GLN A C 1
ATOM 527 O O . GLN A 1 78 ? 4.642 -2.216 -15.446 1.00 76.06 78 GLN A O 1
ATOM 532 N N . LEU A 1 79 ? 3.910 -4.330 -15.176 1.00 78.00 79 LEU A N 1
ATOM 533 C CA . LEU A 1 79 ? 3.837 -4.276 -13.720 1.00 78.00 79 LEU A CA 1
ATOM 534 C C . LEU A 1 79 ? 4.516 -5.481 -13.069 1.00 78.00 79 LEU A C 1
ATOM 536 O O . LEU A 1 79 ? 4.237 -6.635 -13.408 1.00 78.00 79 LEU A O 1
ATOM 540 N N . GLY A 1 80 ? 5.415 -5.212 -12.128 1.00 80.19 80 GLY A N 1
ATOM 541 C CA . GLY A 1 80 ? 6.157 -6.237 -11.410 1.00 80.19 80 GLY A CA 1
ATOM 542 C C . GLY A 1 80 ? 5.440 -6.693 -10.141 1.00 80.19 80 GLY A C 1
ATOM 543 O O . GLY A 1 80 ? 4.679 -5.965 -9.510 1.00 80.19 80 GLY A O 1
ATOM 544 N N . MET A 1 81 ? 5.773 -7.894 -9.660 1.00 80.12 81 MET A N 1
ATOM 545 C CA . MET A 1 81 ? 5.310 -8.369 -8.344 1.00 80.12 81 MET A CA 1
ATOM 546 C C . MET A 1 81 ? 5.848 -7.504 -7.178 1.00 80.12 81 MET A C 1
ATOM 548 O O . MET A 1 81 ? 5.373 -7.603 -6.047 1.00 80.12 81 MET A O 1
ATOM 552 N N . GLY A 1 82 ? 6.861 -6.665 -7.424 1.00 78.75 82 GLY A N 1
ATOM 553 C CA . GLY A 1 82 ? 7.303 -5.631 -6.484 1.00 78.75 82 GLY A CA 1
ATOM 554 C C . GLY A 1 82 ? 6.209 -4.595 -6.220 1.00 78.75 82 GLY A C 1
ATOM 555 O O . GLY A 1 82 ? 5.892 -4.339 -5.059 1.00 78.75 82 GLY A O 1
ATOM 556 N N . ASP A 1 83 ? 5.568 -4.104 -7.282 1.00 79.88 83 ASP A N 1
ATOM 557 C CA . ASP A 1 83 ? 4.517 -3.081 -7.226 1.00 79.88 83 ASP A CA 1
ATOM 558 C C . ASP A 1 83 ? 3.286 -3.571 -6.465 1.00 79.88 83 ASP A C 1
ATOM 560 O O . ASP A 1 83 ? 2.699 -2.833 -5.679 1.00 79.88 83 ASP A O 1
ATOM 564 N 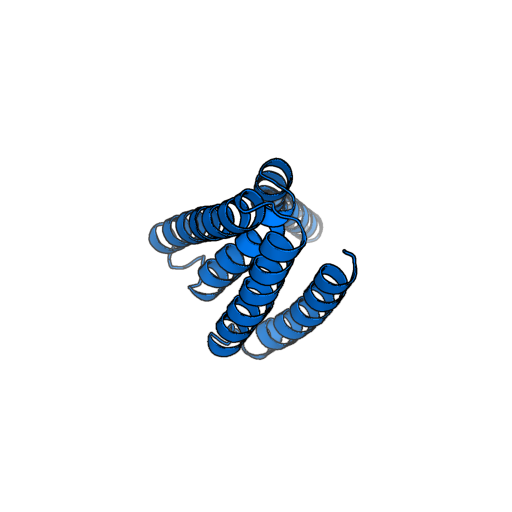N . VAL A 1 84 ? 2.934 -4.850 -6.630 1.00 85.44 84 VAL A N 1
ATOM 565 C CA . VAL A 1 84 ? 1.829 -5.496 -5.903 1.00 85.44 84 VAL A CA 1
ATOM 566 C C . VAL A 1 84 ? 2.060 -5.457 -4.394 1.00 85.44 84 VAL A C 1
ATOM 568 O O . VAL A 1 84 ? 1.174 -5.094 -3.618 1.00 85.44 84 VAL A O 1
ATOM 571 N N . ARG A 1 85 ? 3.274 -5.811 -3.962 1.00 83.06 85 ARG A N 1
ATOM 572 C CA . ARG A 1 85 ? 3.627 -5.822 -2.539 1.00 83.06 85 ARG A CA 1
ATOM 573 C C . ARG A 1 85 ? 3.748 -4.408 -1.980 1.00 83.06 85 ARG A C 1
ATOM 575 O O . ARG A 1 85 ? 3.352 -4.182 -0.840 1.00 83.06 85 ARG A O 1
ATOM 582 N N . LEU A 1 86 ? 4.259 -3.468 -2.775 1.00 83.56 86 LEU A N 1
ATOM 583 C CA . LEU A 1 86 ? 4.323 -2.059 -2.400 1.00 83.56 86 LEU A CA 1
ATOM 584 C C . LEU A 1 86 ? 2.915 -1.464 -2.253 1.00 83.56 86 LEU A C 1
ATOM 586 O O . LEU A 1 86 ? 2.641 -0.809 -1.255 1.00 83.56 86 LEU A O 1
ATOM 590 N N . ALA A 1 87 ? 1.994 -1.765 -3.173 1.00 87.25 87 ALA A N 1
ATOM 591 C CA . ALA A 1 87 ? 0.596 -1.343 -3.091 1.00 87.25 87 ALA A CA 1
ATOM 592 C C . ALA A 1 87 ? -0.103 -1.895 -1.840 1.00 87.25 87 ALA A C 1
ATOM 594 O O . ALA A 1 87 ? -0.803 -1.154 -1.147 1.00 87.25 87 ALA A O 1
ATOM 595 N N . ALA A 1 88 ? 0.138 -3.166 -1.504 1.00 86.94 88 ALA A N 1
ATOM 596 C CA . ALA A 1 88 ? -0.379 -3.759 -0.273 1.00 86.94 88 ALA A CA 1
ATOM 597 C C . ALA A 1 88 ? 0.177 -3.054 0.977 1.00 86.94 88 ALA A C 1
ATOM 599 O O . ALA A 1 88 ? -0.570 -2.715 1.894 1.00 86.94 88 ALA A O 1
ATOM 600 N N . LEU A 1 89 ? 1.482 -2.774 0.993 1.00 87.44 89 LEU A N 1
ATOM 60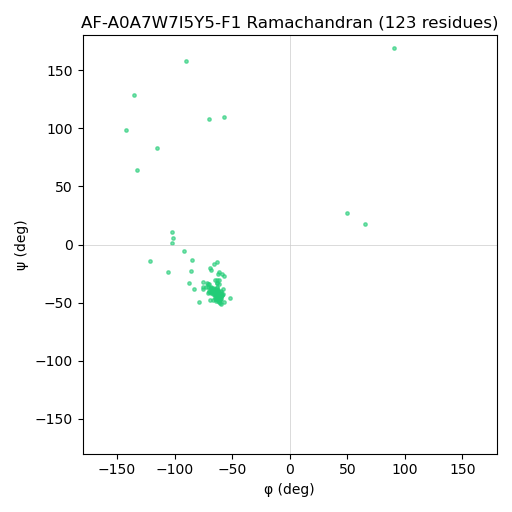1 C CA . LEU A 1 89 ? 2.137 -2.071 2.090 1.00 87.44 89 LEU A CA 1
ATOM 602 C C . LEU A 1 89 ? 1.612 -0.625 2.243 1.00 87.44 89 LEU A C 1
ATOM 604 O O . LEU A 1 89 ? 1.327 -0.192 3.361 1.00 87.44 89 LEU A O 1
ATOM 608 N N . CYS A 1 90 ? 1.407 0.092 1.133 1.00 87.44 90 CYS A N 1
ATOM 609 C CA . CYS A 1 90 ? 0.767 1.410 1.113 1.00 87.44 90 CYS A CA 1
ATOM 610 C C . CYS A 1 90 ? -0.653 1.358 1.684 1.00 87.44 90 CYS A C 1
ATOM 612 O O . CYS A 1 90 ? -1.017 2.208 2.493 1.00 87.44 90 CYS A O 1
ATOM 614 N N . GLY A 1 91 ? -1.451 0.355 1.304 1.00 88.62 91 GLY A N 1
ATOM 615 C CA . GLY A 1 91 ? -2.806 0.189 1.832 1.00 88.62 91 GLY A CA 1
ATOM 616 C C . GLY A 1 91 ? -2.839 -0.020 3.339 1.00 88.62 91 GLY A C 1
ATOM 617 O O . GLY A 1 91 ? -3.722 0.516 4.001 1.00 88.62 91 GLY A O 1
ATOM 618 N N . LEU A 1 92 ? -1.832 -0.695 3.891 1.00 87.12 92 LEU A N 1
ATOM 619 C CA . LEU A 1 92 ? -1.698 -0.915 5.330 1.00 87.12 92 LEU A CA 1
ATOM 620 C C . LEU A 1 92 ? -1.548 0.410 6.094 1.00 87.12 92 LEU A C 1
ATOM 622 O O . LEU A 1 92 ? -2.158 0.592 7.144 1.00 87.12 92 LEU A O 1
ATOM 626 N N . LEU A 1 93 ? -0.803 1.369 5.540 1.00 86.44 93 LEU A N 1
ATOM 627 C CA . LEU A 1 93 ? -0.670 2.709 6.116 1.00 86.44 93 LEU A CA 1
ATOM 628 C C . 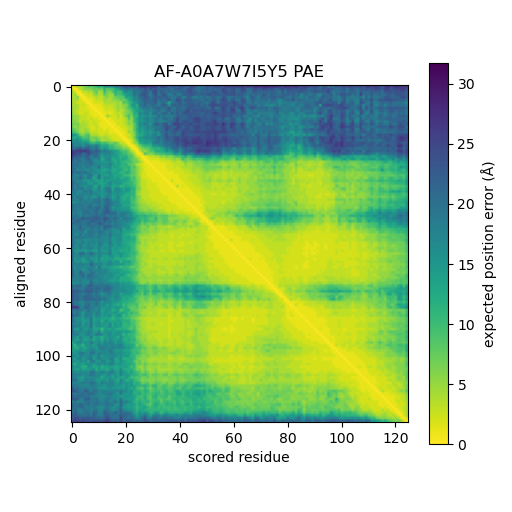LEU A 1 93 ? -1.869 3.606 5.829 1.00 86.44 93 LEU A C 1
ATOM 630 O O . LEU A 1 93 ? -2.406 4.212 6.754 1.00 86.44 93 LEU A O 1
ATOM 634 N N . LEU A 1 94 ? -2.305 3.699 4.574 1.00 87.56 94 LEU A N 1
ATOM 635 C CA . LEU A 1 94 ? -3.410 4.579 4.183 1.00 87.56 94 LEU A CA 1
ATOM 636 C C . LEU A 1 94 ? -4.719 4.167 4.863 1.00 87.56 94 LEU A C 1
ATOM 638 O O . LEU A 1 94 ? -5.474 5.017 5.322 1.00 87.56 94 LEU A O 1
ATOM 642 N N . GLY A 1 95 ? -4.954 2.867 5.043 1.00 86.81 95 GLY A N 1
ATOM 643 C CA . GLY A 1 95 ? -6.151 2.374 5.720 1.00 86.81 95 GLY A CA 1
ATOM 644 C C . GLY A 1 95 ? -6.282 2.837 7.174 1.00 86.81 95 GLY A C 1
ATOM 645 O O . GLY A 1 95 ? -7.401 2.951 7.665 1.00 86.81 95 GLY A O 1
ATOM 646 N N . THR A 1 96 ? -5.181 3.197 7.847 1.00 85.69 96 THR A N 1
ATOM 647 C CA . THR A 1 96 ? -5.241 3.803 9.195 1.00 85.69 96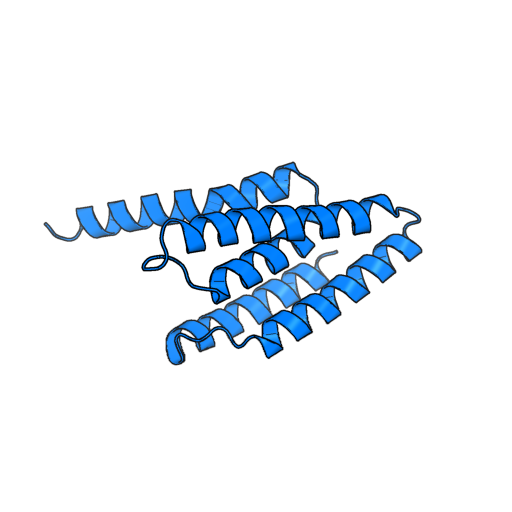 THR A CA 1
ATOM 648 C C . THR A 1 96 ? -5.842 5.211 9.198 1.00 85.69 96 THR A C 1
ATOM 650 O O . THR A 1 96 ? -6.345 5.655 10.226 1.00 85.69 96 THR A O 1
ATOM 653 N N . HIS A 1 97 ? -5.822 5.897 8.053 1.00 85.75 97 HIS A N 1
ATOM 654 C CA . HIS A 1 97 ? -6.365 7.244 7.860 1.00 85.75 97 HIS A CA 1
ATOM 655 C C . HIS A 1 97 ? -7.731 7.228 7.146 1.00 85.75 97 HIS A C 1
ATOM 657 O O . HIS A 1 97 ? -8.325 8.279 6.906 1.00 85.75 97 HIS A O 1
ATOM 663 N N . GLY A 1 98 ? -8.252 6.038 6.829 1.00 87.12 98 GLY A N 1
ATOM 664 C CA . GLY A 1 98 ? -9.579 5.834 6.257 1.00 87.12 98 GLY A CA 1
ATOM 665 C C . GLY A 1 98 ? -9.629 5.831 4.727 1.00 87.12 98 GLY A C 1
ATOM 666 O O . GLY A 1 98 ? -8.686 6.193 4.022 1.00 87.12 98 GLY A O 1
ATOM 667 N N . TRP A 1 99 ? -10.783 5.424 4.200 1.00 89.62 99 TRP A N 1
ATOM 668 C CA . TRP A 1 99 ? -10.987 5.100 2.784 1.00 89.62 99 TRP A CA 1
ATOM 669 C C . TRP A 1 99 ? -10.756 6.250 1.802 1.00 89.62 99 TRP A C 1
ATOM 671 O O . TRP A 1 99 ? -10.301 6.008 0.687 1.00 89.62 99 TRP A O 1
ATOM 681 N N . ALA A 1 100 ? -11.006 7.497 2.208 1.00 88.69 100 ALA A N 1
ATOM 682 C CA . ALA A 1 100 ? -10.720 8.656 1.363 1.00 88.69 100 ALA A CA 1
ATOM 683 C C . ALA A 1 100 ? -9.220 8.750 1.030 1.00 88.69 100 ALA A C 1
ATOM 685 O O . ALA A 1 100 ? -8.846 8.979 -0.119 1.00 88.69 100 ALA A O 1
ATOM 686 N N . THR A 1 101 ? -8.352 8.500 2.016 1.00 87.19 101 THR A N 1
ATOM 687 C CA . THR A 1 101 ? -6.898 8.510 1.802 1.00 87.19 101 THR A CA 1
ATOM 688 C C . THR A 1 101 ? -6.423 7.315 0.979 1.00 87.19 101 THR A C 1
ATOM 690 O O . THR A 1 101 ? -5.523 7.466 0.157 1.00 87.19 101 THR A O 1
ATOM 693 N N . VAL A 1 102 ? -7.072 6.155 1.126 1.00 89.44 102 VAL A N 1
ATOM 694 C CA . VAL A 1 102 ? -6.820 4.967 0.295 1.00 89.44 102 VAL A CA 1
ATOM 695 C C . VAL A 1 102 ? -7.150 5.258 -1.169 1.00 89.44 102 VAL A C 1
ATOM 697 O O . VAL A 1 102 ? -6.333 4.976 -2.043 1.00 89.44 102 VAL A O 1
ATOM 700 N N . ALA A 1 103 ? -8.304 5.874 -1.441 1.00 90.00 103 ALA A N 1
ATOM 701 C CA . ALA A 1 103 ? -8.716 6.243 -2.794 1.00 90.00 103 ALA A CA 1
ATOM 702 C C . ALA A 1 103 ? -7.762 7.269 -3.427 1.00 90.00 103 ALA A C 1
ATOM 704 O O . ALA A 1 103 ? -7.337 7.096 -4.569 1.00 90.00 103 ALA A O 1
ATOM 705 N N . LEU A 1 104 ? -7.365 8.298 -2.670 1.00 89.56 104 LEU A N 1
ATOM 706 C CA . LEU A 1 104 ? -6.375 9.276 -3.129 1.00 89.56 104 LEU A CA 1
ATOM 707 C C . LEU A 1 104 ? -5.024 8.615 -3.418 1.00 89.56 104 LEU A C 1
ATOM 709 O O . LEU A 1 104 ? -4.463 8.816 -4.492 1.00 89.56 104 LEU A O 1
ATOM 713 N N . GLY A 1 105 ? -4.525 7.781 -2.504 1.00 86.19 105 GLY A N 1
ATOM 714 C CA . GLY A 1 105 ? -3.265 7.063 -2.691 1.00 86.19 105 GLY A CA 1
ATOM 715 C C . GLY A 1 105 ? -3.286 6.088 -3.871 1.00 86.19 105 GLY A C 1
ATOM 716 O O . GLY A 1 105 ? -2.259 5.902 -4.517 1.00 86.19 105 GLY A O 1
ATOM 717 N N . ALA A 1 106 ? -4.449 5.517 -4.199 1.00 87.62 1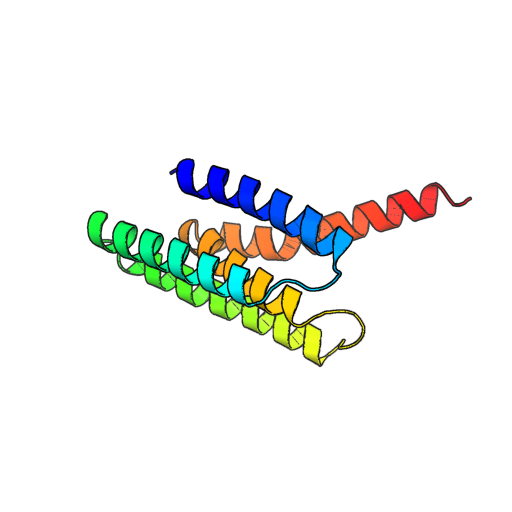06 ALA A N 1
ATOM 718 C CA . ALA A 1 106 ? -4.628 4.690 -5.389 1.00 87.62 106 ALA A CA 1
ATOM 719 C C . ALA A 1 106 ? -4.627 5.512 -6.689 1.00 87.62 106 ALA A C 1
ATOM 721 O O . ALA A 1 106 ? -4.115 5.043 -7.702 1.00 87.62 106 ALA A O 1
ATOM 722 N N . ALA A 1 107 ? -5.190 6.725 -6.671 1.00 88.50 107 ALA A N 1
ATOM 723 C CA . ALA A 1 107 ? -5.343 7.573 -7.854 1.00 88.50 107 ALA A CA 1
ATOM 724 C C . ALA A 1 107 ? -4.087 8.396 -8.193 1.00 88.50 107 ALA A C 1
ATOM 726 O O . ALA A 1 107 ? -3.754 8.559 -9.369 1.00 88.50 107 ALA A O 1
ATOM 727 N N . LEU A 1 108 ? -3.376 8.902 -7.178 1.00 86.44 108 LEU A N 1
ATOM 728 C CA . LEU A 1 108 ? -2.232 9.808 -7.344 1.00 86.44 108 LEU A CA 1
ATOM 729 C C . LEU A 1 108 ? -1.148 9.298 -8.315 1.00 86.44 108 LEU A C 1
ATOM 731 O O . LEU A 1 108 ? -0.724 10.084 -9.163 1.00 86.44 108 LEU A O 1
ATOM 735 N N . PRO A 1 109 ? -0.703 8.025 -8.253 1.00 84.62 109 PRO A N 1
ATOM 736 C CA . PRO A 1 109 ? 0.340 7.520 -9.147 1.00 84.62 109 PRO A CA 1
ATOM 737 C C . PRO A 1 109 ? -0.023 7.643 -10.632 1.00 84.62 109 PRO A C 1
ATOM 739 O O . PRO A 1 109 ? 0.824 8.005 -11.448 1.00 84.62 109 PRO A O 1
ATOM 742 N N . TRP A 1 110 ? -1.291 7.410 -10.983 1.00 86.06 110 TRP A N 1
ATOM 743 C CA . TRP A 1 110 ? -1.780 7.498 -12.362 1.00 86.06 110 TRP A CA 1
ATOM 744 C C . TRP A 1 110 ? -1.840 8.939 -12.862 1.00 86.06 110 TRP A C 1
ATOM 746 O O . TRP A 1 110 ? -1.432 9.221 -13.988 1.00 86.06 110 TRP A O 1
ATOM 756 N N . LEU A 1 111 ? -2.308 9.857 -12.012 1.00 87.25 111 LEU A N 1
ATOM 757 C CA . LEU A 1 111 ? -2.382 11.283 -12.334 1.00 87.25 111 LEU A CA 1
ATOM 758 C C . LEU A 1 111 ? -0.983 11.868 -12.548 1.00 87.25 111 LEU A C 1
ATOM 760 O O . LEU A 1 111 ? -0.725 12.509 -13.565 1.00 87.25 111 LEU A O 1
ATOM 764 N N . LEU A 1 112 ? -0.060 11.590 -11.622 1.00 84.88 112 LEU A N 1
ATOM 765 C CA . LEU A 1 112 ? 1.324 12.053 -11.713 1.00 84.88 112 LEU A CA 1
ATOM 766 C C . LEU A 1 112 ? 2.038 11.453 -12.928 1.00 84.88 112 LEU A C 1
ATOM 768 O O . LEU A 1 112 ? 2.707 12.181 -13.660 1.00 84.88 112 LEU A O 1
ATOM 772 N N . GLY A 1 113 ? 1.847 10.157 -13.192 1.00 81.75 113 GLY A N 1
ATOM 773 C CA . GLY A 1 113 ? 2.392 9.502 -14.382 1.00 81.75 113 GLY A CA 1
ATOM 774 C C . GLY A 1 113 ? 1.896 10.132 -15.687 1.00 81.75 113 GLY A C 1
ATOM 775 O O . GLY A 1 113 ? 2.686 10.336 -16.608 1.00 81.75 113 GLY A O 1
ATOM 776 N N . GLY A 1 114 ? 0.612 10.502 -15.755 1.00 82.44 114 GLY A N 1
ATOM 777 C CA . GLY A 1 114 ? 0.035 11.228 -16.888 1.00 82.44 114 GLY A CA 1
ATOM 778 C C . GLY A 1 114 ? 0.681 12.598 -17.107 1.00 82.44 114 GLY A C 1
ATOM 779 O O . GLY A 1 114 ? 1.121 12.890 -18.218 1.00 82.44 114 GLY A O 1
ATOM 780 N N . CYS A 1 115 ? 0.811 13.402 -16.047 1.00 86.44 115 CYS A N 1
ATOM 781 C CA . CYS A 1 115 ? 1.440 14.725 -16.118 1.00 86.44 115 CYS A CA 1
ATOM 782 C C . CYS A 1 115 ? 2.909 14.655 -16.555 1.00 86.44 115 CYS A C 1
ATOM 784 O O . CYS A 1 115 ? 3.336 15.424 -17.415 1.00 86.44 115 CYS A O 1
ATOM 786 N N . VAL A 1 116 ? 3.683 13.721 -15.990 1.00 85.94 116 VAL A N 1
ATOM 787 C CA . VAL A 1 116 ? 5.094 13.532 -16.362 1.00 85.94 116 VAL A CA 1
ATOM 788 C C . VAL A 1 116 ? 5.211 13.095 -17.820 1.00 85.94 116 VAL A C 1
ATOM 790 O O . VAL A 1 116 ? 6.065 13.605 -18.544 1.00 85.94 116 VAL A O 1
ATOM 793 N N . ARG A 1 117 ? 4.341 12.187 -18.277 1.00 84.88 117 ARG A N 1
ATOM 794 C CA . ARG A 1 117 ? 4.330 11.740 -19.673 1.00 84.88 117 ARG A CA 1
ATOM 795 C C . ARG A 1 117 ? 4.075 12.901 -20.632 1.00 84.88 117 ARG A C 1
ATOM 797 O O . ARG A 1 117 ? 4.815 13.036 -21.600 1.00 84.88 117 ARG A O 1
ATOM 804 N N . GLU A 1 118 ? 3.084 13.739 -20.346 1.00 86.94 118 GLU A N 1
ATOM 805 C CA . GLU A 1 118 ? 2.765 14.910 -21.171 1.00 86.94 118 GLU A CA 1
ATOM 806 C C . GLU A 1 118 ? 3.925 15.914 -21.209 1.00 86.94 118 GLU A C 1
ATOM 808 O O . GLU A 1 118 ? 4.333 16.367 -22.277 1.00 86.94 118 GLU A O 1
ATOM 813 N N . PHE A 1 119 ? 4.530 16.198 -20.053 1.00 90.06 119 PHE A N 1
ATOM 814 C CA . PHE A 1 119 ? 5.693 17.079 -19.955 1.00 90.06 119 PHE A CA 1
ATOM 815 C C . PHE A 1 119 ? 6.892 16.574 -20.775 1.00 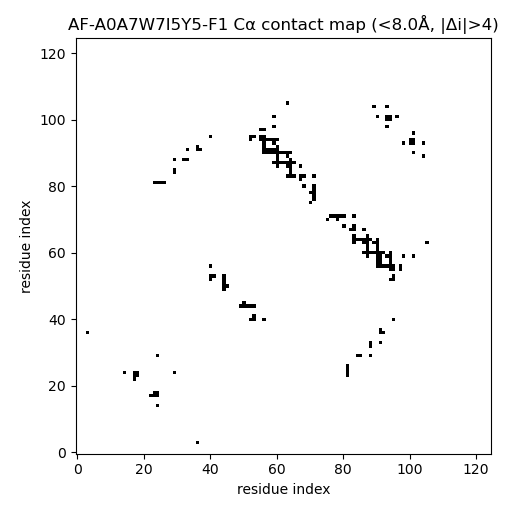90.06 119 PHE A C 1
ATOM 817 O O . PHE A 1 119 ? 7.575 17.353 -21.437 1.00 90.06 119 PHE A O 1
ATOM 824 N N . VAL A 1 120 ? 7.151 15.264 -20.761 1.00 88.62 120 VAL A N 1
ATOM 825 C CA . VAL A 1 120 ? 8.231 14.666 -21.559 1.00 88.62 120 VAL A CA 1
ATOM 826 C C . VAL A 1 120 ? 7.923 14.733 -23.055 1.00 88.62 120 VAL A C 1
ATOM 828 O O . VAL A 1 120 ? 8.842 14.933 -23.847 1.00 88.6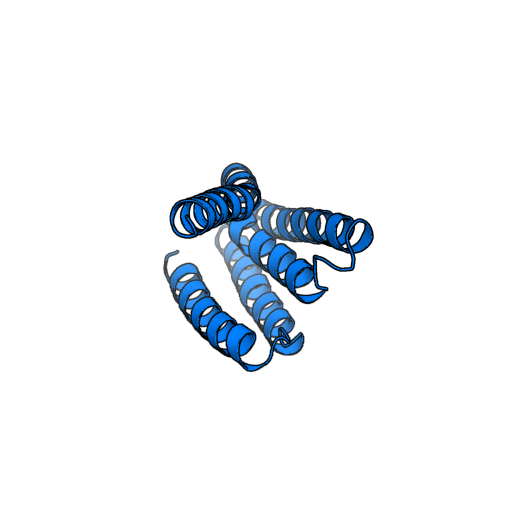2 120 VAL A O 1
ATOM 831 N N . LEU A 1 121 ? 6.661 14.570 -23.459 1.00 87.50 121 LEU A N 1
ATOM 832 C CA . LEU A 1 121 ? 6.260 14.673 -24.864 1.00 87.50 121 LEU A CA 1
ATOM 833 C C . LEU A 1 121 ? 6.376 16.108 -25.389 1.00 87.50 121 LEU A C 1
ATOM 835 O O . LEU A 1 121 ? 6.832 16.298 -26.514 1.00 87.50 121 LEU A O 1
ATOM 839 N N . SER A 1 122 ? 6.052 17.110 -24.569 1.00 87.50 122 SER A N 1
ATOM 840 C CA . SER A 1 122 ? 6.134 18.519 -24.973 1.00 87.50 122 SER A CA 1
ATOM 841 C C . SER A 1 122 ? 7.565 19.036 -25.175 1.00 87.50 122 SER A C 1
ATOM 843 O O . SER A 1 122 ? 7.752 20.009 -25.895 1.00 87.50 122 SER A O 1
ATOM 845 N N . HIS A 1 123 ? 8.575 18.373 -24.599 1.00 84.62 123 HIS A N 1
ATOM 846 C CA . HIS A 1 123 ? 9.997 18.735 -24.729 1.00 84.62 123 HIS A CA 1
ATOM 847 C C . HIS A 1 123 ? 10.770 17.869 -25.742 1.00 84.62 123 HIS A C 1
ATOM 849 O O . HIS A 1 123 ? 11.994 17.969 -25.828 1.00 84.62 123 HIS A O 1
ATOM 855 N N . ARG A 1 124 ? 10.089 16.980 -26.478 1.00 73.50 124 ARG A N 1
ATOM 856 C CA . ARG A 1 124 ? 10.696 16.124 -27.518 1.00 73.50 124 ARG A CA 1
ATOM 857 C C . ARG A 1 124 ? 10.439 16.607 -28.954 1.00 73.50 124 ARG A C 1
ATOM 859 O O . ARG A 1 124 ? 10.737 15.860 -29.885 1.00 73.50 124 ARG A O 1
ATOM 866 N N . VAL A 1 125 ? 9.904 17.819 -29.116 1.00 56.69 125 VAL A N 1
ATOM 867 C CA . VAL A 1 125 ? 9.721 18.527 -30.399 1.00 56.69 125 VAL A CA 1
ATOM 868 C C . VAL A 1 125 ? 10.880 19.493 -30.607 1.00 56.69 125 VAL A C 1
ATOM 870 O O . VAL A 1 125 ? 11.383 19.550 -31.749 1.00 56.69 125 VAL A O 1
#

InterPro domains:
  IPR000045 Prepilin type IV endopeptidase, peptidase domain [PF01478] (9-109)